Protein AF-A0A383EQS8-F1 (afdb_monomer_lite)

Radius of gyration: 18.52 Å; chains: 1; bounding box: 42×38×56 Å

Structure (mmCIF, N/CA/C/O backbone):
data_AF-A0A383EQS8-F1
#
_entry.id   AF-A0A383EQS8-F1
#
loop_
_atom_site.group_PDB
_atom_site.id
_atom_site.type_symbol
_atom_site.label_atom_id
_atom_site.label_alt_id
_atom_site.label_comp_id
_atom_site.label_asym_id
_atom_site.label_entity_id
_atom_site.label_seq_id
_atom_site.pdbx_PDB_ins_code
_atom_site.Cartn_x
_atom_site.Cartn_y
_atom_site.Cartn_z
_atom_site.occupancy
_atom_site.B_iso_or_equiv
_atom_site.auth_seq_id
_atom_site.auth_comp_id
_atom_site.auth_asym_id
_atom_site.auth_atom_id
_atom_site.pdbx_PDB_model_num
ATOM 1 N N . TYR A 1 1 ? -8.521 20.235 7.014 1.00 63.28 1 TYR A N 1
ATOM 2 C CA . TYR A 1 1 ? -8.900 19.581 5.743 1.00 63.28 1 TYR A CA 1
ATOM 3 C C . TYR A 1 1 ? -10.331 19.078 5.797 1.00 63.28 1 TYR A C 1
ATOM 5 O O . TYR A 1 1 ? -10.697 18.410 6.761 1.00 63.28 1 TYR A O 1
ATOM 13 N N . THR A 1 2 ? -11.128 19.372 4.770 1.00 83.38 2 THR A N 1
ATOM 14 C CA . THR A 1 2 ? -12.441 18.749 4.556 1.00 83.38 2 THR A CA 1
ATOM 15 C C . THR A 1 2 ? -12.271 17.271 4.178 1.00 83.38 2 THR A C 1
ATOM 17 O O . THR A 1 2 ? -11.220 16.857 3.694 1.00 83.38 2 THR A O 1
ATOM 20 N N . ARG A 1 3 ? -13.296 16.435 4.389 1.00 76.75 3 ARG A N 1
ATOM 21 C CA . ARG A 1 3 ? -13.225 14.982 4.119 1.00 76.75 3 ARG A CA 1
ATOM 22 C C . ARG A 1 3 ? -12.816 14.660 2.678 1.00 76.75 3 ARG A C 1
ATOM 24 O O . ARG A 1 3 ? -12.000 13.773 2.458 1.00 76.75 3 ARG A O 1
ATOM 31 N N . LYS A 1 4 ? -13.358 15.409 1.711 1.00 82.06 4 LYS A N 1
ATOM 32 C CA . LYS A 1 4 ? -13.003 15.277 0.292 1.00 82.06 4 LYS A CA 1
ATOM 33 C C . LYS A 1 4 ? -11.519 15.580 0.062 1.00 82.06 4 LYS A C 1
ATOM 35 O O . LYS A 1 4 ? -10.865 14.828 -0.643 1.00 82.06 4 LYS A O 1
ATOM 40 N N . GLN A 1 5 ? -10.976 16.609 0.720 1.00 82.00 5 GLN A N 1
ATOM 41 C CA . GLN A 1 5 ? -9.544 16.920 0.651 1.00 82.00 5 GLN A CA 1
ATOM 42 C C . GLN A 1 5 ? -8.690 15.791 1.233 1.00 82.00 5 GLN A C 1
ATOM 44 O O . GLN A 1 5 ? -7.700 15.425 0.619 1.00 82.00 5 GLN A O 1
ATOM 49 N N . LYS A 1 6 ? -9.085 15.191 2.366 1.00 82.31 6 LYS A N 1
ATOM 50 C CA . LYS A 1 6 ? -8.337 14.061 2.941 1.00 82.31 6 LYS A CA 1
ATOM 51 C C . LYS A 1 6 ? -8.318 12.847 2.007 1.00 82.31 6 LYS A C 1
ATOM 53 O O . LYS A 1 6 ? -7.260 12.285 1.781 1.00 82.31 6 LYS A O 1
ATOM 58 N N . ILE A 1 7 ? -9.461 12.504 1.406 1.00 85.62 7 ILE A N 1
ATOM 59 C CA . ILE A 1 7 ? -9.555 11.416 0.419 1.00 85.62 7 ILE A CA 1
ATOM 60 C C . ILE A 1 7 ? -8.650 11.688 -0.787 1.00 85.62 7 ILE A C 1
ATOM 62 O O . ILE A 1 7 ? -7.905 10.804 -1.193 1.00 85.62 7 ILE A O 1
ATOM 66 N N . VAL A 1 8 ? -8.684 12.908 -1.333 1.00 87.69 8 VAL A N 1
ATOM 67 C CA . VAL A 1 8 ? -7.833 13.291 -2.469 1.00 87.69 8 VAL A CA 1
ATOM 68 C C . VAL A 1 8 ? -6.353 13.202 -2.102 1.00 87.69 8 VAL A C 1
ATOM 70 O O . VAL A 1 8 ? -5.588 12.634 -2.869 1.00 87.69 8 VAL A O 1
ATOM 73 N N . ILE A 1 9 ? -5.956 13.700 -0.928 1.00 86.38 9 ILE A N 1
ATOM 74 C CA . ILE A 1 9 ? -4.563 13.644 -0.460 1.00 86.38 9 ILE A CA 1
ATOM 75 C C . ILE A 1 9 ? -4.100 12.190 -0.298 1.00 86.38 9 ILE A C 1
ATOM 77 O O . ILE A 1 9 ? -3.031 11.839 -0.779 1.00 86.38 9 ILE A O 1
ATOM 81 N N . THR A 1 10 ? -4.912 11.334 0.324 1.00 85.12 10 THR A N 1
ATOM 82 C CA . THR A 1 10 ? -4.578 9.918 0.532 1.00 85.12 10 THR A CA 1
ATOM 83 C C . THR A 1 10 ? -4.489 9.140 -0.786 1.00 85.12 10 THR A C 1
ATOM 85 O O . THR A 1 10 ? -3.619 8.295 -0.948 1.00 85.12 10 THR A O 1
ATOM 88 N N . VAL A 1 11 ? -5.353 9.431 -1.761 1.00 89.31 11 VAL A N 1
ATOM 89 C CA . VAL A 1 11 ? -5.315 8.772 -3.079 1.00 89.31 11 VAL A CA 1
ATOM 90 C C . VAL A 1 11 ? -4.212 9.343 -3.978 1.00 89.31 11 VAL A C 1
ATOM 92 O O . VAL A 1 11 ? -3.754 8.651 -4.885 1.00 89.31 11 VAL A O 1
ATOM 95 N N . ALA A 1 12 ? -3.742 10.569 -3.725 1.00 89.94 12 ALA A N 1
ATOM 96 C CA . ALA A 1 12 ? -2.712 11.213 -4.536 1.00 89.94 12 ALA A CA 1
ATOM 97 C C . ALA A 1 12 ? -1.396 10.420 -4.572 1.00 89.94 12 ALA A C 1
ATOM 99 O O . ALA A 1 12 ? -0.753 10.394 -5.618 1.00 89.94 12 ALA A O 1
ATOM 100 N N . GLY A 1 13 ? -1.027 9.741 -3.480 1.00 87.50 13 GLY A N 1
ATOM 101 C CA . GLY A 1 13 ? 0.166 8.890 -3.424 1.00 87.50 13 GLY A CA 1
ATOM 102 C C . GLY A 1 13 ? 0.119 7.747 -4.449 1.00 87.50 13 GLY A C 1
ATOM 103 O O . GLY A 1 13 ? 0.897 7.762 -5.406 1.00 87.50 13 GLY A O 1
ATOM 104 N N . PRO A 1 14 ? -0.820 6.789 -4.318 1.00 91.75 14 PRO A N 1
ATOM 105 C CA . PRO A 1 14 ? -0.981 5.704 -5.286 1.00 91.75 14 PRO A CA 1
ATOM 106 C C . PRO A 1 14 ? -1.264 6.202 -6.707 1.00 91.75 14 PRO A C 1
ATOM 108 O O . PRO A 1 14 ? -0.755 5.645 -7.676 1.00 91.75 14 PRO A O 1
ATOM 111 N N . PHE A 1 15 ? -2.050 7.273 -6.851 1.00 93.88 15 PHE A N 1
ATOM 112 C CA . PHE A 1 15 ? -2.343 7.857 -8.158 1.00 93.88 15 PHE A CA 1
ATOM 113 C C . PHE A 1 15 ? -1.076 8.346 -8.862 1.00 93.88 15 PHE A C 1
ATOM 115 O O . PHE A 1 15 ? -0.870 8.032 -10.033 1.00 93.88 15 PHE A O 1
ATOM 122 N N . PHE A 1 16 ? -0.202 9.065 -8.153 1.00 94.19 16 PHE A N 1
ATOM 123 C CA . PHE A 1 16 ? 1.067 9.521 -8.709 1.00 94.19 16 PHE A CA 1
ATOM 124 C C . PHE A 1 16 ? 1.945 8.346 -9.152 1.00 94.19 16 PHE A C 1
ATOM 126 O O . PHE A 1 16 ? 2.509 8.390 -10.243 1.00 94.19 16 PHE A O 1
ATOM 133 N N . GLY A 1 17 ? 2.003 7.266 -8.366 1.00 93.50 17 GLY A N 1
ATOM 134 C CA . GLY A 1 17 ? 2.729 6.058 -8.754 1.00 93.50 17 GLY A CA 1
ATOM 135 C C . GLY A 1 17 ? 2.193 5.441 -10.053 1.00 93.50 17 GLY A C 1
ATOM 136 O O . GLY A 1 17 ? 2.970 5.159 -10.966 1.00 93.50 17 GLY A O 1
ATOM 137 N N . PHE A 1 18 ? 0.873 5.316 -10.216 1.00 95.88 18 PHE A N 1
ATOM 138 C CA . PHE A 1 18 ? 0.294 4.840 -11.480 1.00 95.88 18 PHE A CA 1
ATOM 139 C C . PHE A 1 18 ? 0.568 5.778 -12.661 1.00 95.88 18 PHE A C 1
ATOM 141 O O . PHE A 1 18 ? 0.863 5.299 -13.756 1.00 95.88 18 PHE A O 1
ATOM 148 N N . VAL A 1 19 ? 0.521 7.097 -12.454 1.00 96.62 19 VAL A N 1
ATOM 149 C CA . VAL A 1 19 ? 0.871 8.081 -13.493 1.00 96.62 19 VAL A CA 1
ATOM 150 C C . VAL A 1 19 ? 2.334 7.932 -13.911 1.00 96.62 19 VAL A C 1
ATOM 152 O O . VAL A 1 19 ? 2.623 7.901 -15.105 1.00 96.62 19 VAL A O 1
ATOM 155 N N . MET A 1 20 ? 3.251 7.767 -12.954 1.00 95.44 20 MET A N 1
ATOM 156 C CA . MET A 1 20 ? 4.669 7.530 -13.233 1.00 95.44 20 MET A CA 1
ATOM 157 C C . MET A 1 20 ? 4.889 6.225 -14.000 1.00 95.44 20 MET A C 1
ATOM 159 O O . MET A 1 20 ? 5.608 6.215 -14.999 1.00 95.44 20 MET A O 1
ATOM 163 N N . ALA A 1 21 ? 4.229 5.138 -13.593 1.00 95.19 21 ALA A N 1
ATOM 164 C CA . ALA A 1 21 ? 4.283 3.870 -14.314 1.00 95.19 21 ALA A CA 1
ATOM 165 C C . ALA A 1 21 ? 3.758 4.014 -15.755 1.00 95.19 21 ALA A C 1
ATOM 167 O O . ALA A 1 21 ? 4.409 3.558 -16.695 1.00 95.19 21 ALA A O 1
ATOM 168 N N . GLY A 1 22 ? 2.630 4.704 -15.950 1.00 95.44 22 GLY A N 1
ATOM 169 C CA . GLY A 1 22 ? 2.072 4.987 -17.274 1.00 95.44 22 GLY A CA 1
ATOM 170 C C . GLY A 1 22 ? 3.000 5.837 -18.146 1.00 95.44 22 GLY A C 1
ATOM 171 O O . GLY A 1 22 ? 3.196 5.526 -19.319 1.00 95.44 22 GLY A O 1
ATOM 172 N N . GLY A 1 23 ? 3.634 6.862 -17.571 1.00 94.94 23 GLY A N 1
ATOM 173 C CA . GLY A 1 23 ? 4.620 7.698 -18.259 1.00 94.94 23 GLY A CA 1
ATOM 174 C C . GLY A 1 23 ? 5.843 6.901 -18.714 1.00 94.94 23 GLY A C 1
ATOM 175 O O . GLY A 1 23 ? 6.223 6.964 -19.882 1.00 94.94 23 GLY A O 1
ATOM 176 N N . CYS A 1 24 ? 6.421 6.085 -17.829 1.00 93.94 24 CYS A N 1
ATOM 177 C CA . CYS A 1 24 ? 7.537 5.203 -18.176 1.00 93.94 24 CYS A CA 1
ATOM 178 C C . CYS A 1 24 ? 7.153 4.174 -19.248 1.00 93.94 24 CYS A C 1
ATOM 180 O O . CYS A 1 24 ? 7.944 3.913 -20.155 1.00 93.94 24 CYS A O 1
ATOM 182 N N . TYR A 1 25 ? 5.940 3.620 -19.180 1.00 93.62 25 TYR A N 1
ATOM 183 C CA . TYR A 1 25 ? 5.419 2.712 -20.201 1.00 93.62 25 TYR A CA 1
ATOM 184 C C . TYR A 1 25 ? 5.267 3.410 -21.559 1.00 93.62 25 TYR A C 1
ATOM 186 O O . TYR A 1 25 ? 5.690 2.864 -22.575 1.00 93.62 25 TYR A O 1
ATOM 194 N N . GLY A 1 26 ? 4.752 4.643 -21.579 1.00 93.25 26 GLY A N 1
ATOM 195 C CA . GLY A 1 26 ? 4.663 5.459 -22.791 1.00 93.25 26 GLY A CA 1
ATOM 196 C C . GLY A 1 26 ? 6.031 5.729 -23.423 1.00 93.25 26 GLY A C 1
ATOM 197 O O . GLY A 1 26 ? 6.185 5.589 -24.633 1.00 93.25 26 GLY A O 1
ATOM 198 N N . ILE A 1 27 ? 7.051 6.031 -22.612 1.00 90.75 27 ILE A N 1
ATOM 199 C CA . ILE A 1 27 ? 8.431 6.220 -23.093 1.00 90.75 27 ILE A CA 1
ATOM 200 C C . ILE A 1 27 ? 8.981 4.927 -23.712 1.00 90.75 27 ILE A C 1
ATOM 202 O O . ILE A 1 27 ? 9.574 4.974 -24.787 1.00 90.75 27 ILE A O 1
ATOM 206 N N . LEU A 1 28 ? 8.764 3.771 -23.073 1.00 89.94 28 LEU A N 1
ATOM 207 C CA . LEU A 1 28 ? 9.174 2.476 -23.629 1.00 89.94 28 LEU A CA 1
ATOM 208 C C . LEU A 1 28 ? 8.461 2.150 -24.943 1.00 89.94 28 LEU A C 1
ATOM 210 O O . LEU A 1 28 ? 9.075 1.578 -25.837 1.00 89.94 28 LEU A O 1
ATOM 214 N N . PHE A 1 29 ? 7.179 2.497 -25.053 1.00 88.19 29 PHE A N 1
ATOM 215 C CA . PHE A 1 29 ? 6.379 2.244 -26.248 1.00 88.19 29 PHE A CA 1
ATOM 216 C C . PHE A 1 29 ? 6.817 3.111 -27.438 1.00 88.19 29 PHE A C 1
ATOM 218 O O . PHE A 1 29 ? 6.806 2.649 -28.575 1.00 88.19 29 PHE A O 1
ATOM 225 N N . LEU A 1 30 ? 7.224 4.358 -27.180 1.00 87.88 30 LEU A N 1
ATOM 226 C CA . LEU A 1 30 ? 7.659 5.306 -28.210 1.00 87.88 30 LEU A CA 1
ATOM 227 C C . LEU A 1 30 ? 9.154 5.190 -28.560 1.00 87.88 30 LEU A C 1
ATOM 229 O O . LEU A 1 30 ? 9.564 5.609 -29.642 1.00 87.88 30 LEU A O 1
ATOM 233 N N . GLY A 1 31 ? 9.981 4.643 -27.667 1.00 81.88 31 GLY A N 1
ATOM 234 C CA . GLY A 1 31 ? 11.424 4.518 -27.868 1.00 81.88 31 GLY A CA 1
ATOM 235 C C . GLY A 1 31 ? 11.795 3.344 -28.776 1.00 81.88 31 GLY A C 1
ATOM 236 O O . GLY A 1 31 ? 11.960 2.221 -28.304 1.00 81.88 31 GLY A O 1
ATOM 237 N N . GLN A 1 32 ? 11.981 3.603 -30.072 1.00 65.19 32 GLN A N 1
ATOM 238 C CA . GLN A 1 32 ? 12.279 2.554 -31.059 1.00 65.19 32 GLN A CA 1
ATOM 239 C C . GLN A 1 32 ? 13.713 1.976 -30.954 1.00 65.19 32 GLN A C 1
ATOM 241 O O . GLN A 1 32 ? 13.914 0.822 -31.320 1.00 65.19 32 GLN A O 1
ATOM 246 N N . ASP A 1 33 ? 14.671 2.690 -30.337 1.00 65.75 33 ASP A N 1
ATOM 247 C CA . ASP A 1 33 ? 16.110 2.328 -30.334 1.00 65.75 33 ASP A CA 1
ATOM 248 C C . ASP A 1 33 ? 16.732 2.059 -28.945 1.00 65.75 33 ASP A C 1
ATOM 250 O O . ASP A 1 33 ? 17.942 2.186 -28.720 1.00 65.75 33 ASP A O 1
ATOM 254 N N . LEU A 1 34 ? 15.919 1.614 -27.984 1.00 67.81 34 LEU A N 1
ATOM 255 C CA . LEU A 1 34 ? 16.347 1.270 -26.615 1.00 67.81 34 LEU A CA 1
ATOM 256 C C . LEU A 1 34 ? 17.186 -0.028 -26.508 1.00 67.81 34 LEU A C 1
ATOM 258 O O . LEU A 1 34 ? 17.401 -0.536 -25.409 1.00 67.81 34 LEU A O 1
ATOM 262 N N . GLN A 1 35 ? 17.650 -0.595 -27.626 1.00 66.62 35 GLN A N 1
ATOM 263 C CA . GLN A 1 35 ? 18.487 -1.807 -27.658 1.00 66.62 35 GLN A CA 1
ATOM 264 C C . GLN A 1 35 ? 19.991 -1.519 -27.808 1.00 66.62 35 GLN A C 1
ATOM 266 O O . GLN A 1 35 ? 20.808 -2.416 -27.613 1.00 66.62 35 GLN A O 1
ATOM 271 N N . SER A 1 36 ? 20.370 -0.277 -28.123 1.00 68.56 36 SER A N 1
ATOM 272 C CA . SER A 1 36 ? 21.772 0.159 -28.158 1.00 68.56 36 SER A CA 1
ATOM 273 C C . SER A 1 36 ? 22.373 0.215 -26.742 1.00 68.56 36 SER A C 1
ATOM 275 O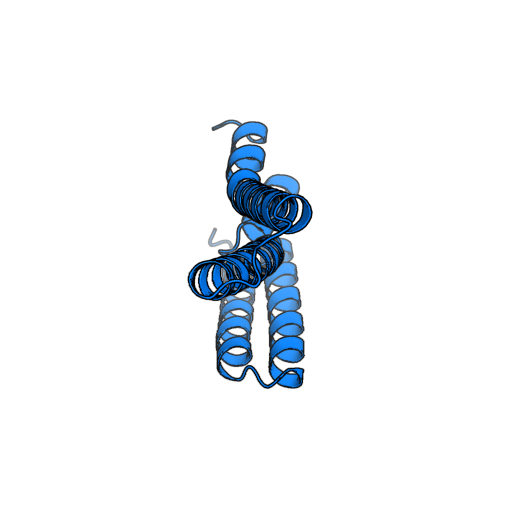 O . SER A 1 36 ? 21.638 0.340 -25.766 1.00 68.56 36 SER A O 1
ATOM 277 N N . GLY A 1 37 ? 23.703 0.119 -26.589 1.00 70.25 37 GLY A N 1
ATOM 278 C CA . GLY A 1 37 ? 24.362 -0.091 -25.283 1.00 70.25 37 GLY A CA 1
ATOM 279 C C . GLY A 1 37 ? 23.900 0.840 -24.145 1.00 70.25 37 GLY A C 1
ATOM 280 O O . GLY A 1 37 ? 23.576 0.365 -23.059 1.00 70.25 37 GLY A O 1
ATOM 281 N N . ALA A 1 38 ? 23.783 2.149 -24.400 1.00 71.62 38 ALA A N 1
ATOM 282 C CA . ALA A 1 38 ? 23.234 3.109 -23.433 1.00 71.62 38 ALA A CA 1
ATOM 283 C C . ALA A 1 38 ? 21.697 3.013 -23.283 1.00 71.62 38 ALA A C 1
ATOM 285 O O . ALA A 1 38 ? 21.161 3.230 -22.195 1.00 71.62 38 ALA A O 1
ATOM 286 N N . GLY A 1 39 ? 20.985 2.634 -24.349 1.00 80.94 39 GLY A N 1
ATOM 287 C CA . GLY A 1 39 ? 19.541 2.390 -24.348 1.00 80.94 39 GLY A CA 1
ATOM 288 C C . GLY A 1 39 ? 19.123 1.176 -23.511 1.00 80.94 39 GLY A C 1
ATOM 289 O O . GLY A 1 39 ? 18.070 1.212 -22.876 1.00 80.94 39 GLY A O 1
ATOM 290 N N . GLY A 1 40 ? 19.970 0.146 -23.417 1.00 84.50 40 GLY A N 1
ATOM 291 C CA . GLY A 1 40 ? 19.700 -1.053 -22.618 1.00 84.50 40 GLY A CA 1
ATOM 292 C C . GLY A 1 40 ? 19.545 -0.756 -21.122 1.00 84.50 40 GLY A C 1
ATOM 293 O O . GLY A 1 40 ? 18.596 -1.228 -20.491 1.00 84.50 40 GLY A O 1
ATOM 294 N N . TYR A 1 41 ? 20.418 0.089 -20.561 1.00 88.69 41 TYR A N 1
ATOM 295 C CA . TYR A 1 41 ? 20.311 0.521 -19.162 1.00 88.69 41 TYR A CA 1
ATOM 296 C C . TYR A 1 41 ? 19.063 1.370 -18.916 1.00 88.69 41 TYR A C 1
ATOM 298 O O . TYR A 1 41 ? 18.366 1.161 -17.922 1.00 88.69 41 TYR A O 1
ATOM 306 N N . LEU A 1 42 ? 18.739 2.282 -19.838 1.00 89.00 42 LEU A N 1
ATOM 307 C CA . LEU A 1 42 ? 17.525 3.094 -19.755 1.00 89.00 42 LEU A CA 1
ATOM 308 C C . LEU A 1 42 ? 16.264 2.220 -19.814 1.00 89.00 42 LEU A C 1
ATOM 310 O O . LEU A 1 42 ? 15.350 2.404 -19.012 1.00 89.00 42 LEU A O 1
ATOM 314 N N . LYS A 1 43 ? 16.229 1.221 -20.700 1.00 90.56 43 LYS A N 1
ATOM 315 C CA . LYS A 1 43 ? 15.131 0.252 -20.784 1.00 90.56 43 LYS A CA 1
ATOM 316 C C . LYS A 1 43 ? 14.950 -0.496 -19.469 1.00 90.56 43 LYS A C 1
ATOM 318 O O . LYS A 1 43 ? 13.832 -0.581 -18.967 1.00 90.56 43 LYS A O 1
ATOM 323 N N . TYR A 1 44 ? 16.037 -1.017 -18.903 1.00 91.19 44 TYR A N 1
ATOM 324 C CA . TYR A 1 44 ? 15.990 -1.729 -17.629 1.00 91.19 44 TYR A CA 1
ATOM 325 C C . TYR A 1 44 ? 15.485 -0.830 -16.493 1.00 91.19 44 TYR A C 1
ATOM 327 O O . TYR A 1 44 ? 14.589 -1.221 -15.746 1.00 91.19 44 TYR A O 1
ATOM 335 N N . PHE A 1 45 ? 15.987 0.405 -16.417 1.00 92.81 45 PHE A N 1
ATOM 336 C CA . PHE A 1 45 ? 15.524 1.405 -15.458 1.00 92.81 45 PHE A CA 1
ATOM 337 C C . PHE A 1 45 ? 14.022 1.690 -15.593 1.00 92.81 45 PHE A C 1
ATOM 339 O O . PHE A 1 45 ? 13.306 1.682 -14.594 1.00 92.81 45 PHE A O 1
ATOM 346 N N . LEU A 1 46 ? 13.522 1.891 -16.815 1.00 93.69 46 LEU A N 1
ATOM 347 C CA . LEU A 1 46 ? 12.105 2.158 -17.066 1.00 93.69 46 LEU A CA 1
ATOM 348 C C . LEU A 1 46 ? 11.220 0.969 -16.675 1.00 93.69 46 LEU A C 1
ATOM 350 O O . LEU A 1 46 ? 10.188 1.170 -16.042 1.00 93.69 46 LEU A O 1
ATOM 354 N N . ILE A 1 47 ? 11.632 -0.265 -16.984 1.00 94.38 47 ILE A N 1
ATOM 355 C CA . ILE A 1 47 ? 10.899 -1.474 -16.575 1.00 94.38 47 ILE A CA 1
ATOM 356 C C . ILE A 1 47 ? 10.843 -1.579 -15.048 1.00 94.38 47 ILE A C 1
ATOM 358 O O . ILE A 1 47 ? 9.773 -1.829 -14.490 1.00 94.38 47 ILE A O 1
ATOM 362 N N . LEU A 1 48 ? 11.964 -1.338 -14.361 1.00 95.81 48 LEU A N 1
ATOM 363 C CA . LEU A 1 48 ? 11.996 -1.305 -12.899 1.00 95.81 48 LEU A CA 1
ATOM 364 C C . LEU A 1 48 ? 11.095 -0.207 -12.333 1.00 95.81 48 LEU A C 1
ATOM 366 O O . LEU A 1 48 ? 10.365 -0.463 -11.380 1.00 95.81 48 LEU A O 1
ATOM 370 N N . MET A 1 49 ? 11.103 0.992 -12.917 1.00 95.69 49 MET A N 1
ATOM 371 C CA . MET A 1 49 ? 10.231 2.088 -12.493 1.00 95.69 49 MET A CA 1
ATOM 372 C C . MET A 1 49 ? 8.755 1.729 -12.646 1.00 95.69 49 MET A C 1
ATOM 374 O O . MET A 1 49 ? 7.985 1.972 -11.718 1.00 95.69 49 MET A O 1
ATOM 378 N N . ILE A 1 50 ? 8.363 1.115 -13.765 1.00 96.12 50 ILE A N 1
ATOM 379 C CA . ILE A 1 50 ? 6.989 0.645 -13.984 1.00 96.12 50 ILE A CA 1
ATOM 380 C C . ILE A 1 50 ? 6.618 -0.385 -12.923 1.00 96.12 50 ILE A C 1
ATOM 382 O O . ILE A 1 50 ? 5.590 -0.235 -12.263 1.00 96.12 50 ILE A O 1
ATOM 386 N N . TYR A 1 51 ? 7.460 -1.404 -12.736 1.00 95.69 51 TYR A N 1
ATOM 387 C CA . TYR A 1 51 ? 7.214 -2.474 -11.778 1.00 95.69 51 TYR A CA 1
ATOM 388 C C . TYR A 1 51 ? 7.081 -1.934 -10.353 1.00 95.69 51 TYR A C 1
ATOM 390 O O . TYR A 1 51 ? 6.059 -2.161 -9.710 1.00 95.69 51 TYR A O 1
ATOM 398 N N . LEU A 1 52 ? 8.070 -1.173 -9.877 1.00 95.12 52 LEU A N 1
ATOM 399 C CA . LEU A 1 52 ? 8.094 -0.651 -8.513 1.00 95.12 52 LEU A CA 1
ATOM 400 C C . LEU A 1 52 ? 6.918 0.289 -8.258 1.00 95.12 52 LEU A C 1
ATOM 402 O O . LEU A 1 52 ? 6.199 0.092 -7.284 1.00 95.12 52 LEU A O 1
ATOM 406 N N . ASN A 1 53 ? 6.674 1.273 -9.128 1.00 95.62 53 ASN A N 1
ATOM 407 C CA . ASN A 1 53 ? 5.574 2.213 -8.916 1.00 95.62 53 ASN A CA 1
ATOM 408 C C . ASN A 1 53 ? 4.214 1.514 -8.945 1.00 95.62 53 ASN A C 1
ATOM 410 O O . ASN A 1 53 ? 3.372 1.795 -8.097 1.00 95.62 53 ASN A O 1
ATOM 414 N N . THR A 1 54 ? 4.003 0.576 -9.869 1.00 95.25 54 THR A N 1
ATOM 415 C CA . THR A 1 54 ? 2.747 -0.181 -9.953 1.00 95.25 54 THR A CA 1
ATOM 416 C C . THR A 1 54 ? 2.553 -1.047 -8.711 1.00 95.25 54 THR A C 1
ATOM 418 O O . THR A 1 54 ? 1.514 -0.973 -8.057 1.00 95.25 54 THR A O 1
ATOM 421 N N . PHE A 1 55 ? 3.573 -1.824 -8.341 1.00 93.75 55 PHE A N 1
ATOM 422 C CA . PHE A 1 55 ? 3.543 -2.714 -7.185 1.00 93.75 55 PHE A CA 1
ATOM 423 C C . PHE A 1 55 ? 3.289 -1.948 -5.880 1.00 93.75 55 PHE A C 1
ATOM 425 O O . PHE A 1 55 ? 2.359 -2.279 -5.143 1.00 93.75 55 PHE A O 1
ATOM 432 N N . TRP A 1 56 ? 4.049 -0.880 -5.618 1.00 92.81 56 TRP A N 1
ATOM 433 C CA . TRP A 1 56 ? 3.879 -0.061 -4.416 1.00 92.81 56 TRP A CA 1
ATOM 434 C C . TRP A 1 56 ? 2.541 0.681 -4.391 1.00 92.81 56 TRP A C 1
ATOM 436 O O . TRP A 1 56 ? 1.938 0.787 -3.326 1.00 92.81 56 TRP A O 1
ATOM 446 N N . SER A 1 57 ? 2.030 1.136 -5.539 1.00 94.62 57 SER A N 1
ATOM 447 C CA . SER A 1 57 ? 0.710 1.781 -5.605 1.00 94.62 57 SER A CA 1
ATOM 448 C C . SER A 1 57 ? -0.415 0.809 -5.252 1.00 94.62 57 SER A C 1
ATOM 450 O O . SER A 1 57 ? -1.322 1.174 -4.504 1.00 94.62 57 SER A O 1
ATOM 452 N N . PHE A 1 58 ? -0.342 -0.445 -5.713 1.00 93.94 58 PHE A N 1
ATOM 453 C CA . PHE A 1 58 ? -1.291 -1.483 -5.305 1.00 93.94 58 PHE A CA 1
ATOM 454 C C . PHE A 1 58 ? -1.191 -1.808 -3.816 1.00 93.94 58 PHE A C 1
ATOM 456 O O . PHE A 1 58 ? -2.222 -1.868 -3.147 1.00 93.94 58 PHE A O 1
ATOM 463 N N . LEU A 1 59 ? 0.024 -1.970 -3.282 1.00 92.12 59 LEU A N 1
ATOM 464 C CA . LEU A 1 59 ? 0.210 -2.199 -1.849 1.00 92.12 59 LEU A CA 1
ATOM 465 C C . LEU A 1 59 ? -0.358 -1.044 -1.021 1.00 92.12 59 LEU A C 1
ATOM 467 O O . LEU A 1 59 ? -1.085 -1.290 -0.062 1.00 92.12 59 LEU A O 1
ATOM 471 N N . ASN A 1 60 ? -0.106 0.204 -1.415 1.00 94.00 60 ASN A N 1
ATOM 472 C CA . ASN A 1 60 ? -0.602 1.373 -0.695 1.00 94.00 60 ASN A CA 1
ATOM 473 C C . ASN A 1 60 ? -2.125 1.500 -0.733 1.00 94.00 60 ASN A C 1
ATOM 475 O O . ASN A 1 60 ? -2.686 2.097 0.175 1.00 94.00 60 ASN A O 1
ATOM 479 N N . LEU A 1 61 ? -2.810 0.921 -1.720 1.00 93.94 61 LEU A N 1
ATOM 480 C CA . LEU A 1 61 ? -4.274 0.889 -1.771 1.00 93.94 61 LEU A CA 1
ATOM 481 C C . LEU A 1 61 ? -4.901 -0.210 -0.906 1.00 93.94 61 LEU A C 1
ATOM 483 O O . LEU A 1 61 ? -6.122 -0.209 -0.726 1.00 93.94 61 LEU A O 1
ATOM 487 N N . LEU A 1 62 ? -4.108 -1.128 -0.346 1.00 94.94 62 LEU A N 1
ATOM 488 C CA . LEU A 1 62 ? -4.635 -2.139 0.563 1.00 94.94 62 LEU A CA 1
ATOM 489 C C . LEU A 1 62 ? -5.244 -1.467 1.804 1.00 94.94 62 LEU A C 1
ATOM 491 O O . LEU A 1 62 ? -4.678 -0.505 2.331 1.00 94.94 62 LEU A O 1
ATOM 495 N N . PRO A 1 63 ? -6.380 -1.971 2.317 1.00 93.75 63 PRO A N 1
ATOM 496 C CA . PRO A 1 63 ? -7.113 -1.340 3.411 1.00 93.75 63 PRO A CA 1
ATOM 497 C C . PRO A 1 63 ? -6.469 -1.608 4.785 1.00 93.75 63 PRO A C 1
ATOM 499 O O . PRO A 1 63 ? -7.148 -2.003 5.725 1.00 93.75 63 PRO A O 1
ATOM 502 N N . ILE A 1 64 ? -5.158 -1.399 4.908 1.00 95.62 64 ILE A N 1
ATOM 503 C CA . ILE A 1 64 ? -4.315 -1.705 6.069 1.00 95.62 64 ILE A CA 1
ATOM 504 C C . ILE A 1 64 ? -3.772 -0.388 6.622 1.00 95.62 64 ILE A C 1
ATOM 506 O O . ILE A 1 64 ? -3.184 0.385 5.879 1.00 95.62 64 ILE A O 1
ATOM 510 N N . VAL A 1 65 ? -3.917 -0.103 7.915 1.00 92.62 65 VAL A N 1
ATOM 511 C CA . VAL A 1 65 ? -3.242 1.056 8.533 1.00 92.62 65 VAL A CA 1
ATOM 512 C C . VAL A 1 65 ? -1.780 0.666 8.812 1.00 92.62 65 VAL A C 1
ATOM 514 O O . VAL A 1 65 ? -1.569 -0.436 9.321 1.00 92.62 65 VAL A O 1
ATOM 517 N N . PRO A 1 66 ? -0.762 1.497 8.498 1.00 90.81 66 PRO A N 1
ATOM 518 C CA . PRO A 1 66 ? -0.813 2.920 8.133 1.00 90.81 66 PRO A CA 1
ATOM 519 C C . PRO A 1 66 ? -0.881 3.242 6.628 1.00 90.81 66 PRO A C 1
ATOM 521 O O . PRO A 1 66 ? -0.790 4.420 6.279 1.00 90.81 66 PRO A O 1
ATOM 524 N N . LEU A 1 67 ? -1.047 2.246 5.751 1.00 93.19 67 LEU A N 1
ATOM 525 C CA . LEU A 1 67 ? -1.118 2.450 4.298 1.00 93.19 67 LEU A CA 1
ATOM 526 C C . LEU A 1 67 ? -2.289 3.363 3.906 1.00 93.19 67 LEU A C 1
ATOM 528 O O . LEU A 1 67 ? -3.294 3.481 4.623 1.00 93.19 67 LEU A O 1
ATOM 532 N N . ASP A 1 68 ? -2.165 3.987 2.736 1.00 93.25 68 ASP A N 1
ATOM 533 C CA . ASP A 1 68 ? -3.132 4.960 2.229 1.00 93.25 68 ASP A CA 1
ATOM 534 C C . ASP A 1 68 ? -4.546 4.368 2.128 1.00 93.25 68 ASP A C 1
ATOM 536 O O . ASP A 1 68 ? -5.519 4.999 2.535 1.00 93.25 68 ASP A O 1
ATOM 540 N N . GLY A 1 69 ? -4.694 3.115 1.702 1.00 91.62 69 GLY A N 1
ATOM 541 C CA . GLY A 1 69 ? -5.975 2.419 1.614 1.00 91.62 69 GLY A CA 1
ATOM 542 C C . GLY A 1 69 ? -6.657 2.250 2.972 1.00 91.62 69 GLY A C 1
ATOM 543 O O . GLY A 1 69 ? -7.880 2.375 3.071 1.00 91.62 69 GLY A O 1
ATOM 544 N N . GLY A 1 70 ? -5.892 2.037 4.047 1.00 91.94 70 GLY A N 1
ATOM 545 C CA . GLY A 1 70 ? -6.420 1.980 5.413 1.00 91.94 70 GLY A CA 1
ATOM 546 C C . GLY A 1 70 ? -6.943 3.337 5.889 1.00 91.94 70 GLY A C 1
ATOM 547 O O . GLY A 1 70 ? -8.013 3.424 6.503 1.00 91.94 70 GLY A O 1
ATOM 548 N N . GLN A 1 71 ? -6.230 4.415 5.555 1.00 91.56 71 GLN A N 1
ATOM 549 C CA . GLN A 1 71 ? -6.675 5.781 5.834 1.00 91.56 71 GLN A CA 1
ATOM 550 C C . GLN A 1 71 ? -7.909 6.137 4.999 1.00 91.56 71 GLN A C 1
ATOM 552 O O . GLN A 1 71 ? -8.885 6.669 5.527 1.00 91.56 71 GLN A O 1
ATOM 557 N N . LEU A 1 72 ? -7.909 5.800 3.708 1.00 91.75 72 LEU A N 1
ATOM 558 C CA . LEU A 1 72 ? -9.030 5.989 2.793 1.00 91.75 72 LEU A CA 1
ATOM 559 C C . LEU A 1 72 ? -10.283 5.279 3.312 1.00 91.75 72 LEU A C 1
ATOM 561 O O . LEU A 1 72 ? -11.348 5.893 3.378 1.00 91.75 72 LEU A O 1
ATOM 565 N N . LEU A 1 73 ? -10.148 4.027 3.756 1.00 91.06 73 LEU A N 1
ATOM 566 C CA . LEU A 1 73 ? -11.236 3.276 4.372 1.00 91.06 73 LEU A CA 1
ATOM 567 C C . LEU A 1 73 ? -11.768 3.987 5.625 1.00 91.06 73 LEU A C 1
ATOM 569 O O . LEU A 1 73 ? -12.981 4.119 5.774 1.00 91.06 73 LEU A O 1
ATOM 573 N N . GLY A 1 74 ? -10.893 4.510 6.490 1.00 88.25 74 GLY A N 1
ATOM 574 C CA . GLY A 1 74 ? -11.296 5.327 7.642 1.00 88.25 74 GLY A CA 1
ATOM 575 C C . GLY A 1 74 ? -12.151 6.530 7.238 1.00 88.25 74 GLY A C 1
ATOM 576 O O . GLY A 1 74 ? -13.272 6.699 7.731 1.00 88.25 74 GLY A O 1
ATOM 577 N N . HIS A 1 75 ? -11.688 7.284 6.238 1.00 88.44 75 HIS A N 1
ATOM 578 C CA . HIS A 1 75 ? -12.432 8.413 5.693 1.00 88.44 75 HIS A CA 1
ATOM 579 C C . HIS A 1 75 ? -13.782 7.985 5.109 1.00 88.44 75 HIS A C 1
ATOM 581 O O . HIS A 1 75 ? -14.781 8.653 5.381 1.00 88.44 75 HIS A O 1
ATOM 587 N N . ILE A 1 76 ? -13.862 6.882 4.354 1.00 87.50 76 ILE A N 1
ATOM 588 C CA . ILE A 1 76 ? -15.112 6.333 3.788 1.00 87.50 76 ILE A CA 1
ATOM 589 C C . ILE A 1 76 ? -16.080 5.904 4.901 1.00 87.50 76 ILE A C 1
ATOM 591 O O . ILE A 1 76 ? -17.271 6.204 4.835 1.00 87.50 76 ILE A O 1
ATOM 595 N N . MET A 1 77 ? -15.574 5.305 5.976 1.00 87.12 77 MET A N 1
ATOM 596 C CA . MET A 1 77 ? -16.360 4.873 7.137 1.00 87.12 77 MET A CA 1
ATOM 597 C C . MET A 1 77 ? -16.732 6.011 8.101 1.00 87.12 77 MET A C 1
ATOM 599 O O . MET A 1 77 ? -17.331 5.752 9.148 1.00 87.12 77 MET A O 1
ATOM 603 N N . HIS A 1 78 ? -16.399 7.262 7.763 1.00 83.75 78 HIS A N 1
ATOM 604 C CA . HIS A 1 78 ? -16.607 8.445 8.605 1.00 83.75 78 HIS A CA 1
ATOM 605 C C . HIS A 1 78 ? -15.942 8.342 9.984 1.00 83.75 78 HIS A C 1
ATOM 607 O O . HIS A 1 78 ? -16.424 8.957 10.931 1.00 83.75 78 HIS A O 1
ATOM 613 N N . ASP A 1 79 ? -14.905 7.513 10.120 1.00 80.06 79 ASP A N 1
ATOM 614 C CA . ASP A 1 79 ? -14.266 7.198 11.401 1.00 80.06 79 ASP A CA 1
ATOM 615 C C . ASP A 1 79 ? -15.252 6.719 12.493 1.00 80.06 79 ASP A C 1
ATOM 617 O O . ASP A 1 79 ? -14.933 6.711 13.675 1.00 80.06 79 ASP A O 1
ATOM 621 N N . LYS A 1 80 ? -16.455 6.261 12.108 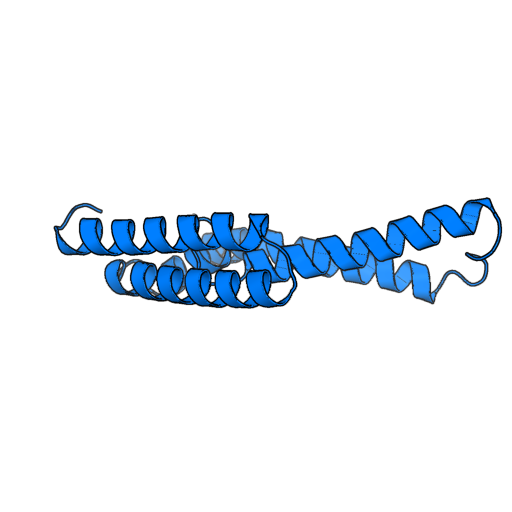1.00 83.19 80 LYS A N 1
ATOM 622 C CA . LYS A 1 80 ? -17.512 5.826 13.041 1.00 83.19 80 LYS A CA 1
ATOM 623 C C . LYS A 1 80 ? -17.385 4.373 13.475 1.00 83.19 80 LYS A C 1
ATOM 625 O O . LYS A 1 80 ? -18.006 3.967 14.452 1.00 83.19 80 LYS A O 1
ATOM 630 N N . LYS A 1 81 ? -16.644 3.560 12.717 1.00 87.19 81 LYS A N 1
ATOM 631 C CA . LYS A 1 81 ? -16.516 2.110 12.945 1.00 87.19 81 LYS A CA 1
ATOM 632 C C . LYS A 1 81 ? -15.053 1.681 13.022 1.00 87.19 81 LYS A C 1
ATOM 634 O O . LYS A 1 81 ? -14.601 0.897 12.183 1.00 87.19 81 LYS A O 1
ATOM 639 N N . PRO A 1 82 ? -14.283 2.168 14.001 1.00 87.00 82 PRO A N 1
ATOM 640 C CA . PRO A 1 82 ? -12.842 2.029 13.918 1.00 87.00 82 PRO A CA 1
ATOM 641 C C . PRO A 1 82 ? -12.360 0.647 14.427 1.00 87.00 82 PRO A C 1
ATOM 643 O O . PRO A 1 82 ? -11.271 0.222 14.054 1.00 87.00 82 PRO A O 1
ATOM 646 N N . VAL A 1 83 ? -13.234 -0.138 15.091 1.00 90.00 83 VAL A N 1
ATOM 647 C CA . VAL A 1 83 ? -13.048 -1.588 15.334 1.00 90.00 83 VAL A CA 1
ATOM 648 C C . VAL A 1 83 ? -13.083 -2.329 13.998 1.00 90.00 83 VAL A C 1
ATOM 650 O O . VAL A 1 83 ? -12.167 -3.074 13.669 1.00 90.00 83 VAL A O 1
ATOM 653 N N . LEU A 1 84 ? -14.134 -2.094 13.202 1.00 90.50 84 LEU A N 1
ATOM 654 C CA . LEU A 1 84 ? -14.321 -2.763 11.916 1.00 90.50 84 LEU A CA 1
ATOM 655 C C . LEU A 1 84 ? -13.191 -2.414 10.942 1.00 90.50 84 LEU A C 1
ATOM 657 O O . LEU A 1 84 ? -12.696 -3.299 10.253 1.00 90.50 84 LEU A O 1
ATOM 661 N N . ARG A 1 85 ? -12.732 -1.155 10.938 1.00 92.06 85 ARG A N 1
ATOM 662 C CA . ARG A 1 85 ? -11.554 -0.730 10.169 1.00 92.06 85 ARG A CA 1
ATOM 663 C C . ARG A 1 85 ? -10.314 -1.551 10.531 1.00 92.06 85 ARG A C 1
ATOM 665 O O . ARG A 1 85 ? -9.650 -2.052 9.632 1.00 92.06 85 ARG A O 1
ATOM 672 N N . GLY A 1 86 ? -10.018 -1.705 11.824 1.00 92.00 86 GLY A N 1
ATOM 673 C CA . GLY A 1 86 ? -8.869 -2.493 12.274 1.00 92.00 86 GLY A CA 1
ATOM 674 C C . GLY A 1 86 ? -9.006 -3.985 11.951 1.00 92.00 86 GLY A C 1
ATOM 675 O O . GLY A 1 86 ? -8.039 -4.599 11.524 1.00 92.00 86 GLY A O 1
ATOM 676 N N . ILE A 1 87 ? -10.209 -4.565 12.033 1.00 93.94 87 ILE A N 1
ATOM 677 C CA . ILE A 1 87 ? -10.439 -5.962 11.617 1.00 93.94 87 ILE A CA 1
ATOM 678 C C . ILE A 1 87 ? -10.206 -6.137 10.109 1.00 93.94 87 ILE A C 1
ATOM 680 O O . ILE A 1 87 ? -9.516 -7.070 9.704 1.00 93.94 87 ILE A O 1
ATOM 684 N N . ILE A 1 88 ? -10.737 -5.234 9.275 1.00 94.62 88 ILE A N 1
ATOM 685 C CA . ILE A 1 88 ? -10.535 -5.275 7.817 1.00 94.62 88 ILE A CA 1
ATOM 686 C C . ILE A 1 88 ? -9.046 -5.147 7.483 1.00 94.62 88 ILE A C 1
ATOM 688 O O . ILE A 1 88 ? -8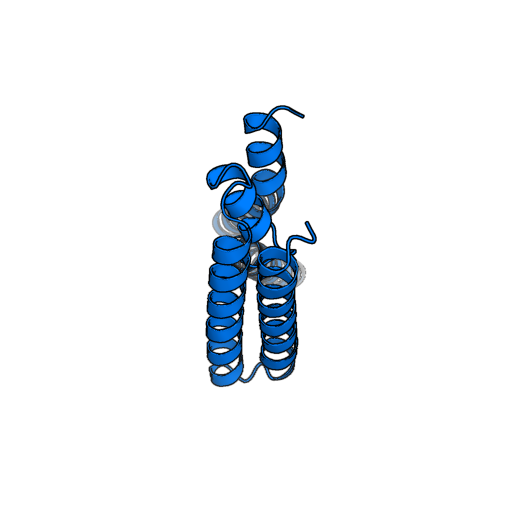.536 -5.921 6.670 1.00 94.62 88 ILE A O 1
ATOM 692 N N . GLY A 1 89 ? -8.339 -4.217 8.130 1.00 95.25 89 GLY A N 1
ATOM 693 C CA . GLY A 1 89 ? -6.903 -4.037 7.928 1.00 95.25 89 GLY A CA 1
ATOM 694 C C . GLY A 1 89 ? -6.081 -5.225 8.394 1.00 95.25 89 GLY A C 1
ATOM 695 O O . GLY A 1 89 ? -5.174 -5.651 7.686 1.00 95.25 89 GLY A O 1
ATOM 696 N N . ALA A 1 90 ? -6.440 -5.829 9.523 1.00 95.44 90 ALA A N 1
ATOM 697 C CA . ALA A 1 90 ? -5.793 -7.035 10.011 1.00 95.44 90 ALA A CA 1
ATOM 698 C C . ALA A 1 90 ? -5.950 -8.209 9.047 1.00 95.44 90 ALA A C 1
ATOM 700 O O . ALA A 1 90 ? -4.968 -8.854 8.688 1.00 95.44 90 ALA A O 1
ATOM 701 N N . PHE A 1 91 ? -7.181 -8.458 8.600 1.00 96.81 91 PHE A N 1
ATOM 702 C CA . PHE A 1 91 ? -7.478 -9.529 7.659 1.00 96.81 91 PHE A CA 1
ATOM 703 C C . PHE A 1 91 ? -6.760 -9.314 6.323 1.00 96.81 91 PHE A C 1
ATOM 705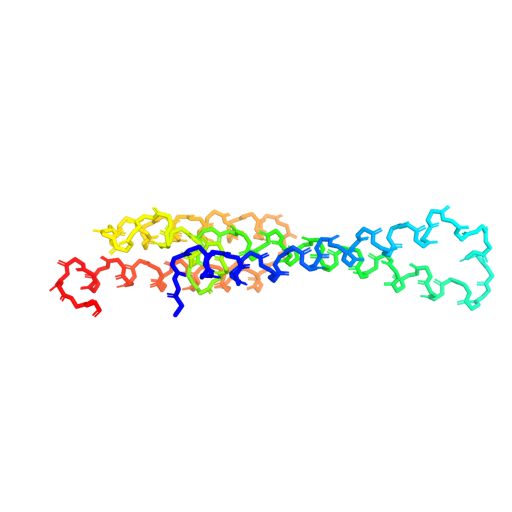 O O . PHE A 1 91 ? -6.121 -10.226 5.807 1.00 96.81 91 PHE A O 1
ATOM 712 N N . SER A 1 92 ? -6.797 -8.090 5.798 1.00 96.25 92 SER A N 1
ATOM 713 C CA . SER A 1 92 ? -6.145 -7.752 4.530 1.00 96.25 92 SER A CA 1
ATOM 714 C C . SER A 1 92 ? -4.627 -7.895 4.616 1.00 96.25 92 SER A C 1
ATOM 716 O O . SER A 1 92 ? -4.007 -8.426 3.697 1.00 96.25 92 SER A O 1
ATOM 718 N N . ALA A 1 93 ? -4.027 -7.485 5.738 1.00 96.06 93 ALA A N 1
ATOM 719 C CA . ALA A 1 93 ? -2.602 -7.659 5.978 1.00 96.06 93 ALA A CA 1
ATOM 720 C C . ALA A 1 93 ? -2.221 -9.135 6.126 1.00 96.06 93 ALA A C 1
ATOM 722 O O . ALA A 1 93 ? -1.227 -9.568 5.553 1.00 96.06 93 ALA A O 1
ATOM 723 N N . PHE A 1 94 ? -3.038 -9.929 6.821 1.00 96.62 94 PHE A N 1
ATOM 724 C CA . PHE A 1 94 ? -2.823 -11.368 6.947 1.00 96.62 94 PHE A CA 1
ATOM 725 C C . PHE A 1 94 ? -2.843 -12.066 5.581 1.00 96.62 94 PHE A C 1
ATOM 727 O O . PHE A 1 94 ? -1.898 -12.775 5.243 1.00 96.62 94 PHE A O 1
ATOM 734 N N . VAL A 1 95 ? -3.867 -11.808 4.760 1.00 96.62 95 VAL A N 1
ATOM 735 C CA . VAL A 1 95 ? -3.972 -12.370 3.402 1.00 96.62 95 VAL A CA 1
ATOM 736 C C . VAL A 1 95 ? -2.775 -11.955 2.542 1.00 96.62 95 VAL A C 1
ATOM 738 O O . VAL A 1 95 ? -2.159 -12.809 1.906 1.00 96.62 95 VAL A O 1
ATOM 741 N N . ALA A 1 96 ? -2.392 -10.675 2.566 1.00 95.31 96 ALA A N 1
ATOM 742 C CA . ALA A 1 96 ? -1.215 -10.192 1.845 1.00 95.31 96 ALA A CA 1
ATOM 743 C C . ALA A 1 96 ? 0.078 -10.886 2.310 1.00 95.31 96 ALA A C 1
ATOM 745 O O . ALA A 1 96 ? 0.895 -11.280 1.480 1.00 95.31 96 ALA A O 1
ATOM 746 N N . GLY A 1 97 ? 0.244 -11.109 3.618 1.00 95.56 97 GLY A N 1
ATOM 747 C CA . GLY A 1 97 ? 1.381 -11.841 4.176 1.00 95.56 97 GLY A CA 1
ATOM 748 C C . GLY A 1 97 ? 1.461 -13.295 3.698 1.00 95.56 97 GLY A C 1
ATOM 749 O O . GLY A 1 97 ? 2.547 -13.759 3.352 1.00 95.56 97 GLY A O 1
ATOM 750 N N . ILE A 1 98 ? 0.325 -13.996 3.608 1.00 96.06 98 ILE A N 1
ATOM 751 C CA . ILE A 1 98 ? 0.260 -15.367 3.071 1.00 96.06 98 ILE A CA 1
ATOM 752 C C . ILE A 1 98 ? 0.617 -15.399 1.581 1.00 96.06 98 ILE A C 1
ATOM 754 O O . ILE A 1 98 ? 1.399 -16.250 1.162 1.00 96.06 98 ILE A O 1
ATOM 758 N N . ILE A 1 99 ? 0.103 -14.455 0.787 1.00 95.38 99 ILE A N 1
ATOM 759 C CA . ILE A 1 99 ? 0.445 -14.346 -0.639 1.00 95.38 99 ILE A CA 1
ATOM 760 C C . ILE A 1 99 ? 1.952 -14.105 -0.806 1.00 95.38 99 ILE A C 1
ATOM 762 O O . ILE A 1 99 ? 2.608 -14.781 -1.595 1.00 95.38 99 ILE A O 1
ATOM 766 N N . LEU A 1 100 ? 2.532 -13.188 -0.026 1.00 94.00 100 LEU A N 1
ATOM 767 C CA . LEU A 1 100 ? 3.969 -12.900 -0.068 1.00 94.00 100 LEU A CA 1
ATOM 768 C C . LEU A 1 100 ? 4.817 -14.113 0.332 1.00 94.00 100 LEU A C 1
ATOM 770 O O . LEU A 1 100 ? 5.865 -14.338 -0.269 1.00 94.00 100 LEU A O 1
ATOM 774 N N . LEU A 1 101 ? 4.352 -14.927 1.284 1.00 94.81 101 LEU A N 1
ATOM 775 C CA . LEU A 1 101 ? 5.008 -16.182 1.649 1.00 94.81 101 LEU A CA 1
ATOM 776 C C . LEU A 1 101 ? 5.013 -17.188 0.492 1.00 94.81 101 LEU A C 1
ATOM 778 O O . LEU A 1 101 ? 6.051 -17.784 0.217 1.00 94.81 101 LEU A O 1
ATOM 782 N N . GLN A 1 102 ? 3.882 -17.351 -0.203 1.00 95.88 102 GLN A N 1
ATOM 783 C CA . GLN A 1 102 ? 3.775 -18.247 -1.363 1.00 95.88 102 GLN A CA 1
ATOM 784 C C . GLN A 1 102 ? 4.704 -17.830 -2.511 1.00 95.88 102 GLN A C 1
ATOM 786 O O . GLN A 1 102 ? 5.196 -18.680 -3.246 1.00 95.88 102 GLN A O 1
ATOM 791 N N . LEU A 1 103 ? 4.983 -16.531 -2.630 1.00 93.56 103 LEU A N 1
ATOM 792 C CA . LEU A 1 103 ? 5.928 -15.970 -3.597 1.00 93.56 103 LEU A CA 1
ATOM 793 C C . LEU A 1 103 ? 7.396 -16.016 -3.123 1.00 93.56 103 LEU A C 1
ATOM 795 O O . LEU A 1 103 ? 8.283 -15.570 -3.846 1.00 93.56 103 LEU A O 1
ATOM 799 N N . GLY A 1 104 ? 7.673 -16.531 -1.920 1.00 94.19 104 GLY A N 1
ATOM 800 C CA . GLY A 1 104 ? 9.023 -16.634 -1.352 1.00 94.19 104 GLY A CA 1
ATOM 801 C C . GLY A 1 104 ? 9.536 -15.364 -0.660 1.00 94.19 104 GLY A C 1
ATOM 802 O O . GLY A 1 104 ? 10.677 -15.329 -0.197 1.00 94.19 104 GLY A O 1
ATOM 803 N N . TYR A 1 105 ? 8.714 -14.320 -0.525 1.00 93.81 105 TYR A N 1
ATOM 804 C CA . TYR A 1 105 ? 9.084 -13.064 0.133 1.00 93.81 105 TYR A CA 1
ATOM 805 C C . TYR A 1 105 ? 8.911 -13.150 1.657 1.00 93.81 105 TYR A C 1
ATOM 807 O O . TYR A 1 105 ? 7.994 -12.562 2.234 1.00 93.81 105 TYR A O 1
ATOM 815 N N . ILE A 1 106 ? 9.834 -13.844 2.332 1.00 93.69 106 ILE A N 1
ATOM 816 C CA . ILE A 1 106 ? 9.807 -14.059 3.794 1.00 93.69 106 ILE A CA 1
ATOM 817 C C . ILE A 1 106 ? 9.734 -12.732 4.563 1.00 93.69 106 ILE A C 1
ATOM 819 O O . ILE A 1 106 ? 8.922 -12.587 5.475 1.00 93.69 106 ILE A O 1
ATOM 823 N N . PHE A 1 107 ? 10.537 -11.739 4.168 1.00 94.25 107 PHE A N 1
ATOM 824 C CA . PHE A 1 107 ? 10.497 -10.410 4.785 1.00 94.25 107 PHE A CA 1
ATOM 825 C C . PHE A 1 107 ? 9.116 -9.751 4.645 1.00 94.25 107 PHE A C 1
ATOM 827 O O . PHE A 1 107 ? 8.604 -9.173 5.600 1.00 94.25 107 PHE A O 1
ATOM 834 N N . GLY A 1 108 ? 8.490 -9.890 3.472 1.00 92.38 108 GLY A N 1
ATOM 835 C CA . GLY A 1 108 ? 7.144 -9.389 3.214 1.00 92.38 108 GLY A CA 1
ATOM 836 C C . GLY A 1 108 ? 6.102 -10.049 4.115 1.00 92.38 108 GLY A C 1
ATOM 837 O O . GLY A 1 108 ? 5.286 -9.353 4.712 1.00 92.38 108 GLY A O 1
ATOM 838 N N . MET A 1 109 ? 6.173 -11.370 4.292 1.00 94.75 109 MET A N 1
ATOM 839 C CA . MET A 1 109 ? 5.298 -12.091 5.220 1.00 94.75 109 MET A CA 1
ATOM 840 C C . MET A 1 109 ? 5.439 -11.574 6.656 1.00 94.75 109 MET A C 1
ATOM 842 O O . MET A 1 109 ? 4.429 -11.272 7.289 1.00 94.75 109 MET A O 1
ATOM 846 N N . ILE A 1 110 ? 6.669 -11.411 7.153 1.00 96.06 110 ILE A N 1
ATOM 847 C CA . ILE A 1 110 ? 6.917 -10.918 8.517 1.00 96.06 110 ILE A CA 1
ATOM 848 C C . ILE A 1 110 ? 6.369 -9.496 8.682 1.00 96.06 110 ILE A C 1
ATOM 850 O O . ILE A 1 110 ? 5.662 -9.214 9.651 1.00 96.06 110 ILE A O 1
ATOM 854 N N . LEU A 1 111 ? 6.648 -8.611 7.721 1.00 95.62 111 LEU A N 1
ATOM 855 C CA . LEU A 1 111 ? 6.174 -7.229 7.736 1.00 95.62 111 LEU A CA 1
ATOM 856 C C . LEU A 1 111 ? 4.642 -7.161 7.765 1.00 95.62 111 LEU A C 1
ATOM 858 O O . LEU A 1 111 ? 4.065 -6.462 8.596 1.00 95.62 111 LEU A O 1
ATOM 862 N N . PHE A 1 112 ? 3.972 -7.900 6.882 1.00 95.75 112 PHE A N 1
ATOM 863 C CA . PHE A 1 112 ? 2.514 -7.897 6.800 1.00 95.75 112 PHE A CA 1
ATOM 864 C C . PHE A 1 112 ? 1.853 -8.642 7.966 1.00 95.75 112 PHE A C 1
ATOM 866 O O . PHE A 1 112 ? 0.788 -8.227 8.419 1.00 95.75 112 PHE A O 1
ATOM 873 N N . GLY A 1 113 ? 2.501 -9.659 8.537 1.00 96.31 113 GLY A N 1
ATOM 874 C CA . GLY A 1 113 ? 2.081 -10.278 9.796 1.00 96.31 113 GLY A CA 1
ATOM 875 C C . GLY A 1 113 ? 2.136 -9.293 10.966 1.00 96.31 113 GLY A C 1
ATOM 876 O O . GLY A 1 113 ? 1.191 -9.193 11.750 1.00 96.31 113 GLY A O 1
ATOM 877 N N . PHE A 1 114 ? 3.195 -8.485 11.04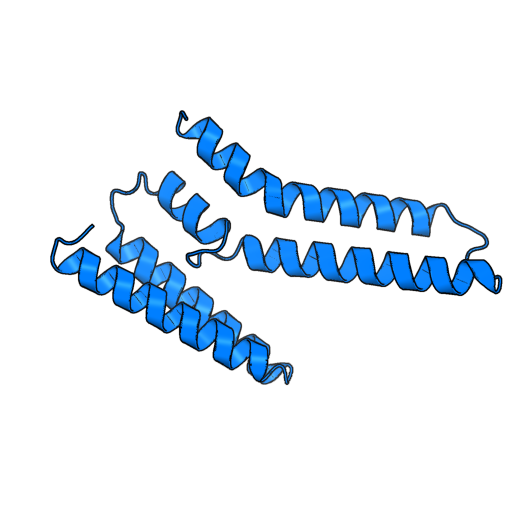2 1.00 96.88 114 PHE A N 1
ATOM 878 C CA . PHE A 1 114 ? 3.301 -7.407 12.023 1.00 96.88 114 PHE A CA 1
ATOM 879 C C . PHE A 1 114 ? 2.231 -6.324 11.815 1.00 96.88 114 PHE A C 1
ATOM 881 O O . PHE A 1 114 ? 1.590 -5.903 12.780 1.00 96.88 114 PHE A O 1
ATOM 888 N N . LEU A 1 115 ? 1.967 -5.913 10.569 1.00 96.50 115 LEU A N 1
ATOM 889 C CA . LEU A 1 115 ? 0.875 -4.984 10.252 1.00 96.50 115 LEU A CA 1
ATOM 890 C C . LEU A 1 115 ? -0.496 -5.562 10.621 1.00 96.50 115 LEU A C 1
ATOM 892 O O . LEU A 1 115 ? -1.344 -4.832 11.142 1.00 96.50 115 LEU A O 1
ATOM 896 N N . ALA A 1 116 ? -0.713 -6.862 10.411 1.00 96.75 116 ALA A N 1
ATOM 897 C CA . ALA A 1 116 ? -1.944 -7.530 10.810 1.00 96.75 116 ALA A CA 1
ATOM 898 C C . ALA A 1 116 ? -2.150 -7.439 12.326 1.00 96.75 116 ALA A C 1
ATOM 900 O O . ALA A 1 116 ? -3.211 -7.009 12.785 1.00 96.75 116 ALA A O 1
ATOM 901 N N . TYR A 1 117 ? -1.104 -7.743 13.097 1.00 96.50 117 TYR A N 1
ATOM 902 C CA . TYR A 1 117 ? -1.118 -7.620 14.552 1.00 96.50 117 TYR A CA 1
ATOM 903 C C . TYR A 1 117 ? -1.409 -6.186 15.017 1.00 96.50 117 TYR A C 1
ATOM 905 O O . TYR A 1 117 ? -2.265 -5.984 15.878 1.00 96.50 117 TYR A O 1
ATOM 913 N N . GLN A 1 118 ? -0.772 -5.175 14.420 1.00 95.81 118 GLN A N 1
ATOM 914 C CA . GLN A 1 118 ? -1.040 -3.775 14.768 1.00 95.81 118 GLN A CA 1
ATOM 915 C C . GLN A 1 118 ? -2.496 -3.371 14.522 1.00 95.81 118 GLN A C 1
ATOM 917 O O . GLN A 1 118 ? -3.092 -2.676 15.345 1.00 95.81 118 GLN A O 1
ATOM 922 N N . ASN A 1 119 ? -3.084 -3.805 13.406 1.00 94.94 119 ASN A N 1
ATOM 923 C CA . ASN A 1 119 ? -4.468 -3.479 13.070 1.00 94.94 119 ASN A CA 1
ATOM 924 C C . ASN A 1 119 ? -5.467 -4.193 14.001 1.00 94.94 119 ASN A C 1
ATOM 926 O O . ASN A 1 119 ? -6.461 -3.581 14.399 1.00 94.94 119 ASN A O 1
ATOM 930 N N . LEU A 1 120 ? -5.178 -5.431 14.429 1.00 94.94 120 LEU A N 1
ATOM 931 C CA . LEU A 1 120 ? -5.953 -6.115 15.475 1.00 94.94 120 LEU A CA 1
ATOM 932 C C . LEU A 1 120 ? -5.855 -5.381 16.809 1.00 94.94 120 LEU A C 1
ATOM 934 O O . LEU A 1 120 ? -6.873 -5.080 17.426 1.00 94.94 120 LEU A O 1
ATOM 938 N N . GLN A 1 121 ? -4.642 -5.022 17.229 1.00 93.81 121 GLN A N 1
ATOM 939 C CA . GLN A 1 121 ? -4.432 -4.284 18.469 1.00 93.81 121 GLN A CA 1
ATOM 940 C C . GLN A 1 121 ? -5.142 -2.923 18.438 1.00 93.81 121 GLN A C 1
ATOM 942 O O . GLN A 1 121 ? -5.738 -2.503 19.433 1.00 93.81 121 GLN A O 1
ATOM 947 N N . ALA A 1 122 ? -5.132 -2.244 17.289 1.00 90.06 122 ALA A N 1
ATOM 948 C CA . ALA A 1 122 ? -5.900 -1.026 17.086 1.00 90.06 122 ALA A CA 1
ATOM 949 C C . ALA A 1 122 ? -7.404 -1.284 17.257 1.00 90.06 122 ALA A C 1
ATOM 951 O O . ALA A 1 122 ? -8.044 -0.503 17.950 1.00 90.06 122 ALA A O 1
ATOM 952 N N . ALA A 1 123 ? -7.947 -2.383 16.713 1.00 91.38 123 ALA A N 1
ATOM 953 C CA . ALA A 1 123 ? -9.350 -2.791 16.868 1.00 91.38 123 ALA A CA 1
ATOM 954 C C . ALA A 1 123 ? -9.739 -3.208 18.302 1.00 91.38 123 ALA A C 1
ATOM 956 O O . ALA A 1 123 ? -10.906 -3.090 18.688 1.00 91.38 123 ALA A O 1
ATOM 957 N N . GLU A 1 124 ? -8.784 -3.640 19.121 1.00 91.25 124 GLU A N 1
ATOM 958 C CA . GLU A 1 124 ? -9.011 -3.922 20.540 1.00 91.25 124 GLU A CA 1
ATOM 959 C C . GLU A 1 124 ? -9.018 -2.658 21.405 1.00 91.25 124 GLU A C 1
ATOM 961 O O . GLU A 1 124 ? -9.906 -2.505 22.245 1.00 91.25 124 GLU A O 1
ATOM 966 N N . ARG A 1 125 ? -8.066 -1.736 21.202 1.00 88.88 125 ARG A N 1
ATOM 967 C CA . ARG A 1 125 ? -7.988 -0.450 21.937 1.00 88.88 125 ARG A CA 1
ATOM 968 C C . ARG A 1 125 ? -9.265 0.364 21.755 1.00 88.88 125 ARG A C 1
ATOM 970 O O . ARG A 1 125 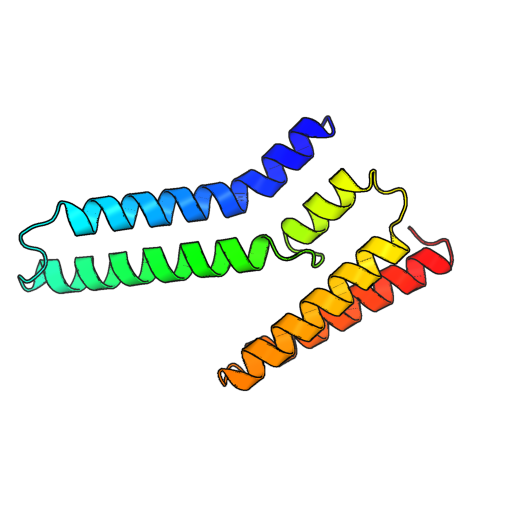? -9.949 0.726 22.707 1.00 88.88 125 ARG A O 1
ATOM 977 N N . ALA A 1 126 ? -9.618 0.490 20.494 1.00 88.44 126 ALA A N 1
ATOM 978 C CA . ALA A 1 126 ? -10.918 0.794 19.958 1.00 88.44 126 ALA A CA 1
ATOM 979 C C . ALA A 1 126 ? -12.115 0.259 20.763 1.00 88.44 126 ALA A C 1
ATOM 981 O O . ALA A 1 126 ? -12.917 1.010 21.319 1.00 88.44 126 ALA A O 1
ATOM 982 N N . LYS A 1 127 ? -12.240 -1.069 20.855 1.00 87.25 127 LYS A N 1
ATOM 983 C CA . LYS A 1 127 ? -13.336 -1.730 21.572 1.00 87.25 127 LYS A CA 1
ATOM 984 C C . LYS A 1 127 ? -13.377 -1.347 23.055 1.00 87.25 127 LYS A C 1
ATOM 986 O O . LYS A 1 127 ? -14.455 -1.316 23.637 1.00 87.25 127 LYS A O 1
ATOM 991 N N . ARG A 1 128 ? -12.222 -1.041 23.654 1.00 86.44 128 ARG A N 1
ATOM 992 C CA . ARG A 1 128 ? -12.094 -0.590 25.049 1.00 86.44 128 ARG A CA 1
ATOM 993 C C . ARG A 1 128 ? -12.396 0.903 25.240 1.00 86.44 128 ARG A C 1
ATOM 995 O O . ARG A 1 128 ? -12.392 1.357 26.377 1.00 86.44 128 ARG A O 1
ATOM 1002 N N . GLY A 1 129 ? -12.679 1.652 24.169 1.00 79.88 129 GLY A N 1
ATOM 1003 C CA . GLY A 1 129 ? -13.007 3.082 24.217 1.00 79.88 129 GLY A CA 1
ATOM 1004 C C . GLY A 1 129 ? -11.806 4.023 24.080 1.00 79.88 129 GLY A C 1
ATOM 1005 O O . GLY A 1 129 ? -11.949 5.215 24.330 1.00 79.88 129 GLY A O 1
ATOM 1006 N N . TYR A 1 130 ? -10.634 3.504 23.704 1.00 66.75 130 TYR A N 1
ATOM 1007 C CA . TYR A 1 130 ? -9.382 4.254 23.623 1.00 66.75 130 TYR A CA 1
ATOM 1008 C C . TYR A 1 130 ? -9.147 4.536 22.135 1.00 66.75 130 TYR A C 1
ATOM 1010 O O . TYR A 1 130 ? -8.766 3.620 21.398 1.00 66.75 130 TYR A O 1
ATOM 1018 N N . TRP A 1 131 ? -9.448 5.757 21.685 1.00 56.81 131 TRP A N 1
ATOM 1019 C CA . TRP A 1 131 ? -9.429 6.149 20.270 1.00 56.81 131 TRP A CA 1
ATOM 1020 C C . TRP A 1 131 ? -8.543 7.358 20.019 1.00 56.81 131 TRP A C 1
ATOM 1022 O O . TRP A 1 131 ? -8.701 8.351 20.761 1.00 56.81 131 TRP A O 1
#

Secondary structure (DSSP, 8-state):
--HHHHHHHHHHHHHHHHHHHHHHHHHHHH-TTTTSHHHHHHHHHHHHHHHHHHHHHHHHTSS-TTSHHHHHHHHHTTTS-HHHHHHHHHHHHHHHHHHHHHTT-HHHHHHHHHHHHHHHHHHHHHHTT--

Foldseek 3Di:
DPLVVLLCVLLVQLVVLQVQLVVLVVCVVPDPPLPPPVSVVSNVVSVVSNVVSNVVSVVLLQCFPPRSVVSNVCSVVVVPQLLVSLQSNLVSLCVQLVVCVVVVNPVSNVVSNVSSVVSNVSSVCVVVVND

Sequence (131 aa):
YTRKQKIVITVAGPFFGFVMAGGCYGILFLGQDLQSGAGGYLKYFLILMIYLNTFWSFLNLLPIVPLDGGQLLGHIMHDKKPVLRGIIGAFSAFVAGIILLQLGYIFGMILFGFLAYQNLQAAERAKRGYW

Organism: NCBI:txid408172

pLDDT: mean 89.81, std 8.09, range [56.81, 96.88]